Protein AF-A0A9R0ZL62-F1 (afdb_monomer_lite)

Secondary structure (DSSP, 8-state):
---TT-TTGGG--TT-SS---EEE-S--GGGHHHHHHHHHT-SSGGGG--EEEEEE-TTT--EEEEEEEPHHHHHHHHTT-

pLDDT: mean 89.75, std 5.48, range [66.06, 95.94]

Foldseek 3Di:
DDDCPHPCHPLDPPPPPDDDWDFDDDDCVVLVVQLQVLLVPDPDPVQNDKDWDWDADPPPRDTTTGITHRPSSVVSSVVSD

Radius of gyration: 14.21 Å; chains: 1; bounding box: 33×29×29 Å

InterPro domains:
  IPR026741 Protein strawberry notch [PTHR12706] (1-80)

Sequence (81 aa):
MHGPKCRLGSDCTVGRRLQEINVLGGLILPVWGAVEKALNKQARQAHKRIRVVRLETTDDNHRIVGLVIPNTAVESVLEGL

Structure (mmCIF, N/CA/C/O backbone):
data_AF-A0A9R0ZL62-F1
#
_entry.id   AF-A0A9R0ZL62-F1
#
loop_
_atom_site.group_PDB
_atom_site.id
_atom_site.type_symbol
_atom_site.label_atom_id
_atom_site.label_alt_id
_atom_site.label_comp_id
_atom_site.label_asym_id
_atom_site.label_entity_id
_atom_site.label_seq_id
_atom_site.pdbx_PDB_ins_code
_atom_site.Cartn_x
_atom_site.Cartn_y
_atom_site.Cartn_z
_atom_site.occupancy
_atom_site.B_iso_or_equiv
_atom_site.auth_seq_id
_atom_site.auth_comp_id
_atom_site.auth_asym_id
_atom_site.auth_atom_id
_atom_site.pdbx_PDB_model_num
ATOM 1 N N . MET A 1 1 ? 16.252 19.989 2.140 1.00 66.06 1 MET A N 1
ATOM 2 C CA . MET A 1 1 ? 16.697 18.580 2.080 1.00 66.06 1 MET A CA 1
ATOM 3 C C . MET A 1 1 ? 16.209 17.853 3.323 1.00 66.06 1 MET A C 1
ATOM 5 O O . MET A 1 1 ? 16.317 18.415 4.407 1.00 66.06 1 MET A O 1
ATOM 9 N N . HIS A 1 2 ? 15.596 16.674 3.173 1.00 81.62 2 HIS A N 1
ATOM 10 C CA . HIS A 1 2 ? 15.190 15.845 4.315 1.00 81.62 2 HIS A CA 1
ATOM 11 C C . HIS A 1 2 ? 16.452 15.247 4.961 1.00 81.62 2 HIS A C 1
ATOM 13 O O . HIS A 1 2 ? 17.410 14.942 4.260 1.00 81.62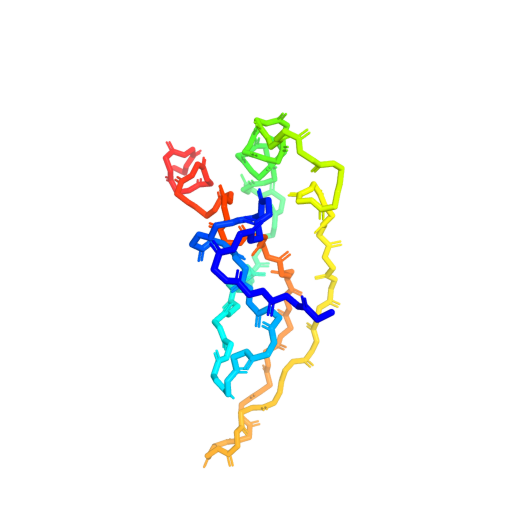 2 HIS A O 1
ATOM 19 N N . GLY A 1 3 ? 16.482 15.139 6.287 1.00 78.00 3 GLY A N 1
ATOM 20 C CA . GLY A 1 3 ? 17.651 14.685 7.045 1.00 78.00 3 GLY A CA 1
ATOM 21 C C . GLY A 1 3 ? 17.241 14.130 8.412 1.00 78.00 3 GLY A C 1
ATOM 22 O O . GLY A 1 3 ? 16.052 13.883 8.620 1.00 78.00 3 GLY A O 1
ATOM 23 N N . PRO A 1 4 ? 18.169 13.996 9.375 1.00 80.06 4 PRO A N 1
ATOM 24 C CA . PRO A 1 4 ? 17.901 13.367 10.676 1.00 80.06 4 PRO A CA 1
ATOM 25 C C . PRO A 1 4 ? 16.768 14.028 11.475 1.00 80.06 4 PRO A C 1
ATOM 27 O O . PRO A 1 4 ? 16.098 13.382 12.267 1.00 80.06 4 PRO A O 1
ATOM 30 N N . LYS A 1 5 ? 16.523 15.324 11.241 1.00 84.62 5 LYS A N 1
ATOM 31 C CA . LYS A 1 5 ? 15.459 16.109 11.888 1.00 84.62 5 LYS A CA 1
ATOM 32 C C . LYS A 1 5 ? 14.160 16.164 11.074 1.00 84.62 5 LYS A C 1
ATOM 34 O O . LYS A 1 5 ? 13.354 17.079 11.246 1.00 84.62 5 LYS A O 1
ATOM 39 N N . CYS A 1 6 ? 13.960 15.247 10.127 1.00 86.38 6 CYS A N 1
ATOM 40 C CA . CYS A 1 6 ? 12.732 15.219 9.344 1.00 86.38 6 CYS A CA 1
ATOM 41 C C . CYS A 1 6 ? 11.526 14.955 10.254 1.00 86.38 6 CYS A C 1
ATOM 43 O O . CYS A 1 6 ? 11.518 13.997 11.019 1.00 86.38 6 CYS A O 1
ATOM 45 N N . ARG A 1 7 ? 10.452 15.741 10.104 1.00 84.06 7 ARG A N 1
ATOM 46 C CA . ARG A 1 7 ? 9.190 15.540 10.845 1.00 84.06 7 ARG A CA 1
ATOM 47 C C . ARG A 1 7 ? 8.500 14.208 10.532 1.00 84.06 7 ARG A C 1
ATOM 49 O O . ARG A 1 7 ? 7.534 13.865 11.201 1.00 84.06 7 ARG A O 1
ATOM 56 N N . LEU A 1 8 ? 8.889 13.527 9.453 1.00 80.00 8 LEU A N 1
ATOM 57 C CA . LEU A 1 8 ? 8.410 12.185 9.103 1.00 80.00 8 LEU A CA 1
ATOM 58 C C . LEU A 1 8 ? 9.216 11.078 9.800 1.00 80.00 8 LEU A C 1
ATOM 60 O O . LEU A 1 8 ? 8.780 9.938 9.781 1.00 80.00 8 LEU A O 1
ATOM 64 N N . GLY A 1 9 ? 10.372 11.390 10.397 1.00 83.62 9 GLY A N 1
ATOM 65 C CA . GLY A 1 9 ? 11.208 10.404 11.080 1.00 83.62 9 GLY A CA 1
ATOM 66 C C . GLY A 1 9 ? 11.526 9.192 10.201 1.00 83.62 9 GLY A C 1
ATOM 67 O O . GLY A 1 9 ? 11.978 9.344 9.061 1.00 83.62 9 GLY A O 1
ATOM 68 N N . SER A 1 10 ? 11.254 8.000 10.735 1.00 79.75 10 SER A N 1
ATOM 69 C CA . SER A 1 10 ? 11.420 6.703 10.066 1.00 79.75 10 SER A CA 1
ATOM 70 C C . SER A 1 10 ? 10.576 6.543 8.803 1.00 79.75 10 SER A C 1
ATOM 72 O O . SER A 1 10 ? 10.981 5.807 7.904 1.00 79.75 10 SER A O 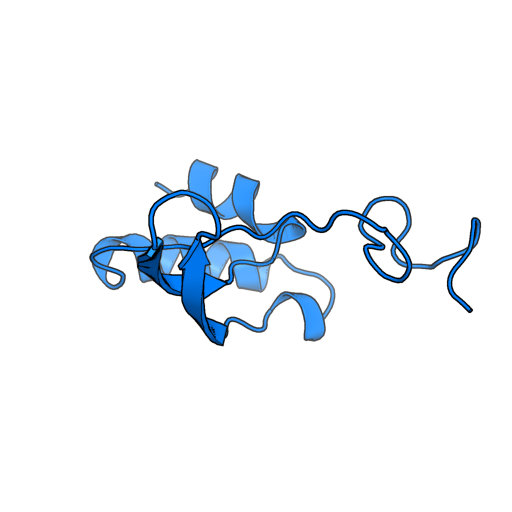1
ATOM 74 N N . ASP A 1 11 ? 9.467 7.273 8.687 1.00 78.69 11 ASP A N 1
ATOM 75 C CA . ASP A 1 11 ? 8.550 7.191 7.545 1.00 78.69 11 ASP A CA 1
ATOM 76 C C . ASP A 1 11 ? 9.016 8.065 6.372 1.00 78.69 11 ASP A C 1
ATOM 78 O O . ASP A 1 11 ? 8.412 8.087 5.298 1.00 78.69 11 ASP A O 1
ATOM 82 N N . CYS A 1 12 ? 10.102 8.825 6.550 1.00 84.50 12 CYS A N 1
ATOM 83 C CA . CYS A 1 12 ? 10.679 9.612 5.476 1.00 84.50 12 CYS A CA 1
ATOM 84 C C . CYS A 1 12 ? 11.366 8.703 4.449 1.00 84.50 12 CYS A C 1
ATOM 86 O O . CYS A 1 12 ? 12.462 8.187 4.681 1.00 84.50 12 CYS A O 1
ATOM 88 N N . THR A 1 13 ? 10.758 8.584 3.272 1.00 86.31 13 THR A N 1
ATOM 89 C CA . THR A 1 13 ? 11.337 7.884 2.114 1.00 86.31 13 THR A CA 1
ATOM 90 C C . THR A 1 13 ? 12.105 8.815 1.173 1.00 86.31 13 THR A C 1
ATOM 92 O O . THR A 1 13 ? 12.802 8.345 0.278 1.00 86.31 13 THR A O 1
ATOM 95 N N . VAL A 1 14 ? 11.995 10.136 1.357 1.00 87.56 14 VAL A N 1
ATOM 96 C CA . VAL A 1 14 ? 12.661 11.131 0.503 1.00 87.56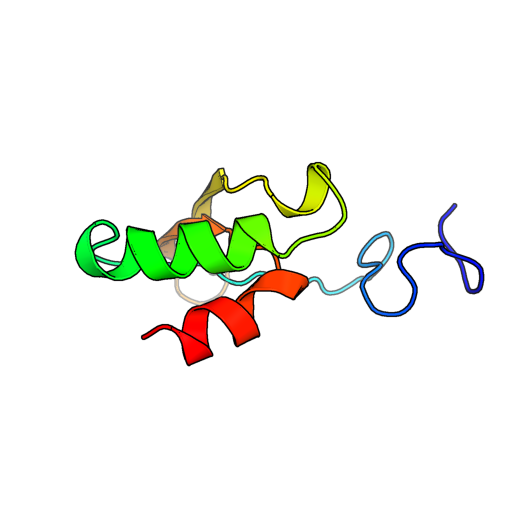 14 VAL A CA 1
ATOM 97 C C . VAL A 1 14 ? 14.176 10.952 0.581 1.00 87.56 14 VAL A C 1
ATOM 99 O O . VAL A 1 14 ? 14.750 11.009 1.666 1.00 87.56 14 VAL A O 1
ATOM 102 N N . GLY A 1 15 ? 14.813 10.763 -0.576 1.00 86.88 15 GLY A N 1
ATOM 103 C CA . GLY A 1 15 ? 16.262 10.580 -0.686 1.00 86.88 15 GLY A CA 1
ATOM 104 C C . GLY A 1 15 ? 16.749 9.153 -0.419 1.00 86.88 15 GLY A C 1
ATOM 105 O O . GLY A 1 15 ? 17.953 8.917 -0.479 1.00 86.88 15 GLY A O 1
ATOM 106 N N . ARG A 1 16 ? 15.855 8.189 -0.152 1.00 87.25 16 ARG A N 1
ATOM 107 C CA . ARG A 1 16 ? 16.246 6.775 -0.095 1.00 87.25 16 ARG A CA 1
ATOM 108 C C . ARG A 1 16 ? 16.480 6.241 -1.505 1.00 87.25 16 ARG A C 1
ATOM 110 O O . ARG A 1 16 ? 15.662 6.459 -2.392 1.00 87.25 16 ARG A O 1
ATOM 117 N N . ARG A 1 17 ? 17.579 5.501 -1.686 1.00 91.25 17 ARG A N 1
ATOM 118 C CA . ARG A 1 17 ? 17.893 4.807 -2.947 1.00 91.25 17 ARG A CA 1
ATOM 119 C C . ARG A 1 17 ? 16.860 3.728 -3.281 1.00 91.25 17 ARG A C 1
ATOM 121 O O . ARG A 1 17 ? 16.536 3.542 -4.445 1.00 91.25 17 ARG A O 1
ATOM 128 N N . LEU A 1 18 ? 16.375 3.026 -2.259 1.00 90.19 18 LEU A N 1
ATOM 129 C CA . LEU A 1 18 ? 15.329 2.017 -2.371 1.00 90.19 18 LEU A CA 1
ATOM 130 C C . LEU A 1 18 ? 14.070 2.538 -1.683 1.00 90.19 18 LEU A C 1
ATOM 132 O O . LEU A 1 18 ? 14.133 3.038 -0.556 1.00 90.19 18 LEU A O 1
ATOM 136 N N . GLN A 1 19 ? 12.939 2.429 -2.372 1.00 89.25 19 GLN A N 1
ATOM 137 C CA . GLN A 1 19 ? 11.632 2.763 -1.829 1.00 89.25 19 GLN A CA 1
ATOM 138 C C . GLN A 1 19 ? 10.770 1.512 -1.787 1.00 89.25 19 GLN A C 1
ATOM 140 O O . GLN A 1 19 ? 10.719 0.752 -2.748 1.00 89.25 19 GLN A O 1
ATOM 145 N N . GLU A 1 20 ? 10.073 1.342 -0.675 1.00 89.31 20 GLU A N 1
ATOM 146 C CA . GLU A 1 20 ? 9.093 0.286 -0.491 1.00 89.31 20 GLU A CA 1
ATOM 147 C C . GLU A 1 20 ? 7.697 0.877 -0.670 1.00 89.31 20 GLU A C 1
ATOM 149 O O . GLU A 1 20 ? 7.374 1.919 -0.085 1.00 89.31 20 GLU A O 1
ATOM 154 N N . ILE A 1 21 ? 6.888 0.223 -1.497 1.00 90.50 21 ILE A N 1
ATOM 155 C CA . ILE A 1 21 ? 5.496 0.584 -1.744 1.00 90.50 21 ILE A CA 1
ATOM 156 C C . ILE A 1 21 ? 4.622 -0.643 -1.536 1.00 90.50 21 ILE A C 1
ATOM 158 O O . ILE A 1 21 ? 4.985 -1.745 -1.935 1.00 90.50 21 ILE A O 1
ATOM 162 N N . ASN A 1 22 ? 3.449 -0.434 -0.949 1.00 92.88 22 ASN A N 1
ATOM 163 C CA . ASN A 1 22 ? 2.466 -1.485 -0.742 1.00 92.88 22 ASN A CA 1
ATOM 164 C C . ASN A 1 22 ? 1.327 -1.303 -1.740 1.00 92.88 22 ASN A C 1
ATOM 166 O O . ASN A 1 22 ? 0.695 -0.245 -1.780 1.00 92.88 22 ASN A O 1
ATOM 170 N N . VAL A 1 23 ? 1.093 -2.317 -2.575 1.00 94.44 23 VAL A N 1
ATOM 171 C CA . VAL A 1 23 ? 0.067 -2.279 -3.621 1.00 94.44 23 VAL A CA 1
ATOM 172 C C . VAL A 1 23 ? -1.046 -3.255 -3.280 1.00 94.44 23 VAL A C 1
ATOM 174 O O . VAL A 1 23 ? -0.832 -4.462 -3.225 1.00 94.44 23 VAL A O 1
ATOM 177 N N . LEU A 1 24 ? -2.249 -2.723 -3.091 1.00 94.12 24 LEU A N 1
ATOM 178 C CA . LEU A 1 24 ? -3.466 -3.506 -2.956 1.00 94.12 24 LEU A CA 1
ATOM 179 C C . LEU A 1 24 ? -3.984 -3.869 -4.352 1.00 94.12 24 LEU A C 1
ATOM 181 O O . LEU A 1 24 ? -4.443 -2.998 -5.098 1.00 94.12 24 LEU A O 1
ATOM 185 N N . GLY A 1 25 ? -3.878 -5.150 -4.698 1.00 92.25 25 GLY A N 1
ATOM 186 C CA . GLY A 1 25 ? -4.444 -5.738 -5.912 1.00 92.25 25 GLY A CA 1
ATOM 187 C C . GLY A 1 25 ? -5.729 -6.527 -5.639 1.00 92.25 25 GLY A C 1
ATOM 188 O O . GLY A 1 25 ? -6.116 -6.737 -4.491 1.00 92.25 25 GLY A O 1
ATOM 189 N N . GLY A 1 26 ? -6.379 -6.995 -6.706 1.00 89.81 26 GLY A N 1
ATOM 190 C CA . GLY A 1 26 ? -7.577 -7.834 -6.618 1.00 89.81 26 GLY A CA 1
ATOM 191 C C . GLY A 1 26 ? -8.883 -7.054 -6.426 1.00 89.81 26 GLY A C 1
ATOM 192 O O . GLY A 1 26 ? -9.017 -5.908 -6.858 1.00 89.81 26 GLY A O 1
ATOM 193 N N . LEU A 1 27 ? -9.881 -7.708 -5.821 1.00 90.25 27 LEU A N 1
ATOM 194 C CA . LEU A 1 27 ? -11.194 -7.112 -5.568 1.00 90.25 27 LEU A CA 1
ATOM 195 C C . LEU A 1 27 ? -11.114 -6.136 -4.395 1.00 90.25 27 LEU A C 1
ATOM 197 O O . LEU A 1 27 ? -10.881 -6.534 -3.258 1.00 90.25 27 LEU A O 1
ATOM 201 N N . ILE A 1 28 ? -11.363 -4.858 -4.670 1.00 89.25 28 ILE A N 1
ATOM 202 C CA . ILE A 1 28 ? -11.244 -3.813 -3.655 1.00 89.25 28 ILE A CA 1
ATOM 203 C C . ILE A 1 28 ? -12.490 -3.634 -2.787 1.00 89.25 28 ILE A C 1
ATOM 205 O O . ILE A 1 28 ? -12.376 -3.326 -1.605 1.00 89.25 28 ILE A O 1
ATOM 209 N N . LEU A 1 29 ? -13.681 -3.823 -3.359 1.00 91.19 29 LEU A N 1
ATOM 210 C CA . LEU A 1 29 ? -14.942 -3.570 -2.655 1.00 91.19 29 LEU A CA 1
ATOM 211 C C . LEU A 1 29 ? -15.070 -4.350 -1.333 1.00 91.19 29 LEU A C 1
ATOM 213 O O . LEU A 1 29 ? -15.478 -3.730 -0.352 1.00 91.19 29 LEU A O 1
ATOM 217 N N . PRO A 1 30 ? -14.676 -5.638 -1.243 1.00 92.75 30 PRO A N 1
ATOM 218 C CA . PRO A 1 30 ? -14.766 -6.391 0.010 1.00 92.75 30 PRO A CA 1
ATOM 219 C C . PRO A 1 30 ? -13.901 -5.818 1.138 1.00 92.75 30 PRO A C 1
ATOM 221 O O . PRO A 1 30 ? -14.283 -5.879 2.300 1.00 92.75 30 PRO A O 1
ATOM 224 N N . VAL A 1 31 ? -12.750 -5.235 0.797 1.00 92.44 31 VAL A N 1
ATOM 225 C CA . VAL A 1 31 ? -11.77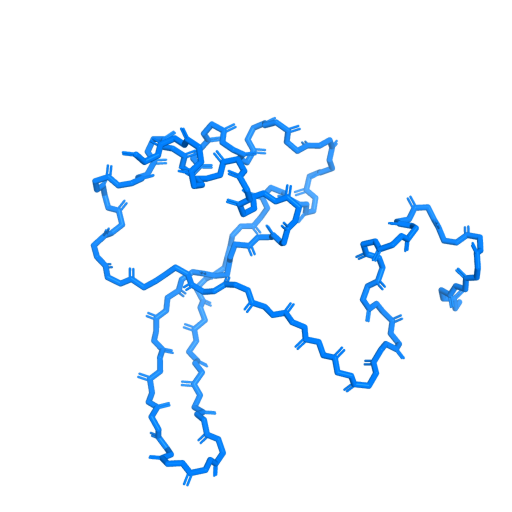0 -4.721 1.769 1.00 92.44 31 VAL A CA 1
ATOM 226 C C . VAL A 1 31 ? -11.866 -3.206 1.967 1.00 92.44 31 VAL A C 1
ATOM 228 O O . VAL A 1 31 ? -11.166 -2.637 2.805 1.00 92.44 31 VAL A O 1
ATOM 231 N N . TRP A 1 32 ? -12.747 -2.529 1.222 1.00 93.25 32 TRP A N 1
ATOM 232 C CA . TRP A 1 32 ? -12.840 -1.069 1.194 1.00 93.25 32 TRP A CA 1
ATOM 233 C C . TRP A 1 32 ? -13.096 -0.462 2.575 1.00 93.25 32 TRP A C 1
ATOM 235 O O . TRP A 1 32 ? -12.446 0.512 2.946 1.00 93.25 32 TRP A O 1
ATOM 245 N N . GLY A 1 33 ? -13.979 -1.071 3.373 1.00 94.81 33 GLY A N 1
ATOM 246 C CA . GLY A 1 33 ? -14.279 -0.588 4.723 1.00 94.81 33 GLY A CA 1
ATOM 247 C C . GLY A 1 33 ? -13.074 -0.639 5.671 1.00 94.81 33 GLY A C 1
ATOM 248 O O . GLY A 1 33 ? -12.905 0.262 6.495 1.00 94.81 33 GLY A O 1
ATOM 249 N N . ALA A 1 34 ? -12.210 -1.654 5.548 1.00 94.50 34 ALA A N 1
ATOM 250 C CA . ALA A 1 34 ? -10.968 -1.746 6.318 1.00 94.50 34 ALA A CA 1
ATOM 251 C C . ALA A 1 34 ? -9.971 -0.663 5.878 1.00 94.50 34 ALA A C 1
ATOM 253 O O . ALA A 1 34 ? -9.419 0.059 6.712 1.00 94.50 34 ALA A O 1
ATOM 254 N N . VAL A 1 35 ? -9.823 -0.478 4.562 1.00 94.62 35 VAL A N 1
ATOM 255 C CA . VAL A 1 35 ? -8.975 0.567 3.971 1.00 94.62 35 VAL A CA 1
ATOM 256 C C . VAL A 1 35 ? -9.419 1.961 4.413 1.00 94.62 35 VAL A C 1
ATOM 258 O O . VAL A 1 35 ? -8.599 2.751 4.878 1.00 94.62 35 VAL A O 1
ATOM 261 N N . GLU A 1 36 ? -10.713 2.266 4.341 1.00 93.94 36 GLU A N 1
ATOM 262 C CA . GLU A 1 36 ? -11.260 3.559 4.752 1.00 93.94 36 GLU A CA 1
ATOM 263 C C . GLU A 1 36 ? -10.988 3.850 6.236 1.00 93.94 36 GLU A C 1
ATOM 265 O O . GLU A 1 36 ? -10.499 4.929 6.587 1.00 93.94 36 GLU A O 1
ATOM 270 N N . LYS A 1 37 ? -11.231 2.874 7.121 1.00 94.38 37 LYS A N 1
ATOM 271 C CA . LYS A 1 37 ? -10.934 3.004 8.556 1.00 94.38 37 LYS A CA 1
ATOM 272 C C . LYS A 1 37 ? -9.441 3.238 8.805 1.00 94.38 37 LYS A C 1
ATOM 274 O O . LYS A 1 37 ? -9.091 4.129 9.580 1.00 94.38 37 LYS A O 1
ATOM 279 N N . ALA A 1 38 ? -8.564 2.488 8.137 1.00 93.88 38 ALA A N 1
ATOM 280 C CA . ALA A 1 38 ? -7.115 2.616 8.282 1.00 93.88 38 ALA A CA 1
ATOM 281 C C . ALA A 1 38 ? -6.591 3.981 7.807 1.00 93.88 38 ALA A C 1
ATOM 283 O O . ALA A 1 38 ? -5.756 4.598 8.475 1.00 93.88 38 ALA A O 1
ATOM 284 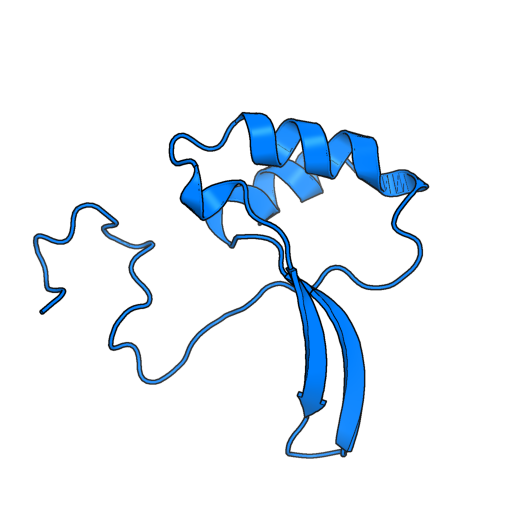N N . LEU A 1 39 ? -7.116 4.495 6.690 1.00 93.31 39 LEU A N 1
ATOM 285 C CA . LEU A 1 39 ? -6.780 5.826 6.178 1.00 93.31 39 LEU A CA 1
ATOM 286 C C . LEU A 1 39 ? -7.304 6.935 7.097 1.00 93.31 39 LEU A C 1
ATOM 288 O O . LEU A 1 39 ? -6.629 7.945 7.301 1.00 93.31 39 LEU A O 1
ATOM 292 N N . ASN A 1 40 ? -8.472 6.752 7.714 1.00 93.06 40 ASN A N 1
ATOM 293 C CA . ASN A 1 40 ? -9.026 7.736 8.641 1.00 93.06 40 ASN A CA 1
ATOM 294 C C . ASN A 1 40 ? -8.177 7.922 9.907 1.00 93.06 40 ASN A C 1
ATOM 296 O O . ASN A 1 40 ? -8.088 9.055 10.389 1.00 93.06 40 ASN A O 1
ATOM 300 N N . LYS A 1 41 ? -7.477 6.872 10.367 1.00 90.44 41 LYS A N 1
ATOM 301 C CA . LYS A 1 41 ? -6.512 6.930 11.485 1.00 90.44 41 LYS A CA 1
ATOM 302 C C . LYS A 1 41 ? -5.260 7.771 11.177 1.00 90.44 41 LYS A C 1
ATOM 304 O O . LYS A 1 41 ? -4.551 8.174 12.095 1.00 90.44 41 LYS A O 1
ATOM 309 N N . GLN A 1 42 ? -4.962 8.053 9.906 1.00 88.62 42 GLN A N 1
ATOM 310 C CA . GLN A 1 42 ? -3.727 8.743 9.525 1.00 88.62 42 GLN A CA 1
ATOM 311 C C . GLN A 1 42 ? -3.772 10.233 9.892 1.00 88.62 42 GLN A C 1
ATOM 313 O O . GLN A 1 42 ? -4.681 10.963 9.497 1.00 88.62 42 GLN A O 1
ATOM 318 N N . ALA A 1 43 ? -2.743 10.719 10.591 1.00 84.25 43 ALA A N 1
ATOM 319 C CA . ALA A 1 43 ? -2.697 12.098 11.088 1.00 84.25 43 ALA A CA 1
ATOM 320 C C . ALA A 1 43 ? -2.536 13.159 9.982 1.00 84.25 43 ALA A C 1
ATOM 322 O O . ALA A 1 43 ? -2.928 14.312 10.154 1.00 84.25 43 ALA A O 1
ATOM 323 N N . ARG A 1 44 ? -1.938 12.801 8.837 1.00 82.75 44 ARG A N 1
ATOM 324 C CA . ARG A 1 44 ? -1.627 13.743 7.749 1.00 82.75 44 ARG A CA 1
ATOM 325 C C . ARG A 1 44 ? -2.477 13.457 6.528 1.00 82.75 44 ARG A C 1
ATOM 327 O O . ARG A 1 44 ? -2.524 12.327 6.060 1.00 82.75 44 ARG A O 1
ATOM 334 N N . GLN A 1 45 ? -3.034 14.505 5.923 1.00 82.25 45 GLN A N 1
ATOM 335 C CA . GLN A 1 45 ? -3.831 14.382 4.699 1.00 82.25 45 GLN A CA 1
ATOM 336 C C . GLN A 1 45 ? -3.051 13.724 3.548 1.00 82.25 45 GLN A C 1
ATOM 338 O O . GLN A 1 45 ? -3.625 12.975 2.765 1.00 82.25 45 GLN A O 1
ATOM 343 N N . ALA A 1 46 ? -1.736 13.949 3.463 1.00 80.38 46 ALA A N 1
ATOM 344 C CA . ALA A 1 46 ? -0.884 13.291 2.474 1.00 80.38 46 ALA A CA 1
ATOM 345 C C . ALA A 1 46 ? -0.880 11.756 2.614 1.00 80.38 46 ALA A C 1
ATOM 347 O O . ALA A 1 46 ? -0.811 11.067 1.602 1.00 80.38 46 ALA A O 1
ATOM 348 N N . HIS A 1 47 ? -1.012 11.235 3.839 1.00 83.06 47 HIS A N 1
ATOM 349 C CA . HIS A 1 47 ? -1.042 9.800 4.145 1.00 83.06 47 HIS A CA 1
ATOM 350 C C . HIS A 1 47 ? -2.464 9.215 4.077 1.00 83.06 47 HIS A C 1
ATOM 352 O O . HIS A 1 47 ? -2.649 8.036 4.334 1.00 83.06 47 HIS A O 1
ATOM 358 N N . LYS A 1 48 ? -3.479 10.018 3.725 1.00 88.94 48 LYS A N 1
ATOM 359 C CA . LYS A 1 48 ? -4.843 9.539 3.432 1.00 88.94 48 LYS A CA 1
ATOM 360 C C . LYS A 1 48 ? -5.071 9.278 1.943 1.00 88.94 48 LYS A C 1
ATOM 362 O O . LYS A 1 48 ? -6.115 8.770 1.552 1.00 88.94 48 LYS A O 1
ATOM 367 N N . ARG A 1 49 ? -4.127 9.691 1.091 1.00 88.19 49 ARG A N 1
ATOM 368 C CA . ARG A 1 49 ? -4.270 9.632 -0.365 1.00 88.19 49 ARG A CA 1
ATOM 369 C C . ARG A 1 49 ? -3.868 8.256 -0.879 1.00 88.19 49 ARG A C 1
ATOM 371 O O . ARG A 1 49 ? -2.707 7.876 -0.770 1.00 88.19 49 ARG A O 1
ATOM 378 N N . ILE A 1 50 ? -4.813 7.588 -1.519 1.00 91.94 50 ILE A N 1
ATOM 379 C CA . ILE A 1 50 ? -4.589 6.404 -2.351 1.00 91.94 50 ILE A CA 1
ATOM 380 C C . ILE A 1 50 ? -4.446 6.817 -3.815 1.00 91.94 50 ILE A C 1
ATOM 382 O O . ILE A 1 50 ? -4.955 7.861 -4.233 1.00 91.94 50 ILE A O 1
ATOM 386 N N . ARG A 1 51 ? -3.722 6.020 -4.602 1.00 92.31 51 ARG A N 1
ATOM 387 C CA . ARG A 1 51 ? -3.533 6.253 -6.040 1.00 92.31 51 ARG A CA 1
ATOM 388 C C . ARG A 1 51 ? -3.581 4.934 -6.782 1.00 92.31 51 ARG A C 1
ATOM 390 O O . ARG A 1 51 ? -2.975 3.971 -6.323 1.00 92.31 51 ARG A O 1
ATOM 397 N N . VAL A 1 52 ? -4.237 4.924 -7.937 1.00 93.75 52 VAL A N 1
ATOM 398 C CA . VAL A 1 52 ? -4.112 3.818 -8.887 1.00 93.75 52 VAL A CA 1
ATOM 399 C C . VAL A 1 52 ? -2.713 3.861 -9.486 1.00 93.75 52 VAL A C 1
ATOM 401 O O . VAL A 1 52 ? -2.258 4.915 -9.933 1.00 93.75 52 VAL A O 1
ATOM 404 N N . VAL A 1 53 ? -2.035 2.720 -9.484 1.00 94.81 53 VAL A N 1
ATOM 405 C CA . VAL A 1 53 ? -0.729 2.546 -10.114 1.00 94.81 53 VAL A CA 1
ATOM 406 C C . VAL A 1 53 ? -0.752 1.371 -11.071 1.00 94.81 53 VAL A C 1
ATOM 408 O O . VAL A 1 53 ? -1.465 0.389 -10.866 1.00 94.81 53 VAL A O 1
ATOM 411 N N . ARG A 1 54 ? 0.068 1.491 -12.115 1.00 95.31 54 ARG A N 1
ATOM 412 C CA . ARG A 1 54 ? 0.454 0.396 -12.994 1.00 95.31 54 ARG A CA 1
ATOM 413 C C . ARG A 1 54 ? 1.961 0.232 -12.875 1.00 95.31 54 ARG A C 1
ATOM 415 O O . ARG A 1 54 ? 2.693 1.155 -13.227 1.00 95.31 54 ARG A O 1
ATOM 422 N N . LEU A 1 55 ? 2.398 -0.908 -12.365 1.00 94.44 55 LEU A N 1
ATOM 423 C CA . LEU A 1 55 ? 3.803 -1.266 -12.236 1.00 94.44 55 LEU A CA 1
ATOM 424 C C . LEU A 1 55 ? 4.143 -2.340 -13.261 1.00 94.44 55 LEU A C 1
ATOM 426 O O . LEU A 1 55 ? 3.295 -3.159 -13.614 1.00 94.44 55 LEU A O 1
ATOM 430 N N . GLU A 1 56 ? 5.384 -2.317 -13.718 1.00 95.94 56 GLU A N 1
ATOM 431 C CA . GLU A 1 56 ? 5.993 -3.391 -14.487 1.00 95.94 56 GLU A CA 1
ATOM 432 C C . GLU A 1 56 ? 7.283 -3.759 -13.763 1.00 95.94 56 GLU A C 1
ATOM 434 O O . GLU A 1 56 ? 8.093 -2.881 -13.453 1.00 95.94 56 GLU A O 1
ATOM 439 N N . THR A 1 57 ? 7.420 -5.027 -13.402 1.00 94.69 57 THR A N 1
ATOM 440 C CA . THR A 1 57 ? 8.638 -5.547 -12.782 1.00 94.69 57 THR A CA 1
ATOM 441 C C . THR A 1 57 ? 9.762 -5.603 -13.813 1.00 94.69 57 THR A C 1
ATOM 443 O O . THR A 1 57 ? 9.535 -5.830 -15.001 1.00 94.69 57 THR A O 1
ATOM 446 N N . THR A 1 58 ? 10.992 -5.368 -13.363 1.00 95.56 58 THR A N 1
ATOM 447 C CA . THR A 1 58 ? 12.164 -5.307 -14.247 1.00 95.56 58 THR A CA 1
ATOM 448 C C . THR A 1 58 ? 12.649 -6.673 -14.707 1.00 95.56 58 THR A C 1
ATOM 450 O O . THR A 1 58 ? 13.275 -6.759 -15.759 1.00 95.56 58 THR A O 1
ATOM 453 N N . ASP A 1 59 ? 12.377 -7.715 -13.924 1.00 95.25 59 ASP A N 1
ATOM 454 C CA . ASP A 1 59 ? 13.036 -9.014 -14.081 1.00 95.25 59 ASP A CA 1
ATOM 455 C C . ASP A 1 59 ? 12.213 -9.982 -14.947 1.00 95.25 59 ASP A C 1
ATOM 457 O O . ASP A 1 59 ? 12.776 -10.808 -15.661 1.00 95.25 59 ASP A O 1
ATOM 461 N N . ASP A 1 60 ? 10.883 -9.871 -14.904 1.00 95.56 60 ASP A N 1
ATOM 462 C CA . ASP A 1 60 ? 9.935 -10.785 -15.556 1.00 95.56 60 ASP A CA 1
ATOM 463 C C . ASP A 1 60 ? 8.766 -10.071 -16.269 1.00 95.56 60 ASP A C 1
ATOM 465 O O . ASP A 1 60 ? 7.843 -10.724 -16.758 1.00 95.56 60 ASP A O 1
ATOM 469 N N . ASN A 1 61 ? 8.796 -8.735 -16.358 1.00 94.44 61 ASN A N 1
ATOM 470 C CA . ASN A 1 61 ? 7.778 -7.905 -17.020 1.00 94.44 61 ASN A CA 1
ATOM 471 C C . ASN A 1 61 ? 6.337 -8.159 -16.530 1.00 94.44 61 ASN A C 1
ATOM 473 O O . ASN A 1 61 ? 5.363 -7.885 -17.244 1.00 94.44 61 ASN A O 1
ATOM 477 N N . HIS A 1 62 ? 6.166 -8.652 -15.305 1.00 94.75 62 HIS A N 1
ATOM 478 C CA . HIS A 1 62 ? 4.856 -8.778 -14.694 1.00 94.75 62 HIS A CA 1
ATOM 479 C C . HIS A 1 62 ? 4.226 -7.406 -14.486 1.00 94.75 62 HIS A C 1
ATOM 481 O O . HIS A 1 62 ? 4.787 -6.492 -13.878 1.00 94.75 62 HIS A O 1
ATOM 487 N N . ARG A 1 63 ? 3.000 -7.280 -14.992 1.00 93.56 63 ARG A N 1
ATOM 488 C CA . ARG A 1 63 ? 2.212 -6.057 -14.900 1.00 93.56 63 ARG A CA 1
ATOM 489 C C . ARG A 1 63 ? 1.280 -6.139 -13.709 1.00 93.56 63 ARG A C 1
ATOM 491 O O . ARG A 1 63 ? 0.413 -7.006 -13.650 1.00 93.56 63 ARG A O 1
ATOM 498 N N . ILE A 1 64 ? 1.422 -5.188 -12.799 1.00 93.69 64 ILE A N 1
ATOM 499 C CA . ILE A 1 64 ? 0.605 -5.087 -11.594 1.00 93.69 64 ILE A CA 1
ATOM 500 C C . ILE A 1 64 ? -0.232 -3.820 -11.707 1.00 93.69 64 ILE A C 1
ATOM 502 O O . ILE A 1 64 ? 0.304 -2.731 -11.909 1.00 93.69 64 ILE A O 1
ATOM 506 N N . VAL A 1 65 ? -1.549 -3.949 -11.568 1.00 94.50 65 VAL A N 1
ATOM 507 C CA . VAL A 1 65 ? -2.465 -2.812 -11.435 1.00 94.50 65 VAL A CA 1
ATOM 508 C C . VAL A 1 65 ? -3.122 -2.896 -10.070 1.00 94.50 65 VAL A C 1
ATOM 510 O O . VAL A 1 65 ? -3.661 -3.937 -9.700 1.00 94.50 65 VAL A O 1
ATOM 513 N N . GLY A 1 66 ? -3.078 -1.802 -9.322 1.00 94.75 66 GLY A N 1
ATOM 514 C CA . GLY A 1 66 ? -3.655 -1.762 -7.986 1.00 94.75 66 GLY A CA 1
ATOM 515 C C . GLY A 1 66 ? -3.634 -0.371 -7.384 1.00 94.75 66 GLY A C 1
ATOM 516 O O . GLY A 1 66 ? -3.332 0.616 -8.059 1.00 94.75 66 GLY A O 1
ATOM 517 N N . LEU A 1 67 ? -3.958 -0.295 -6.099 1.00 94.25 67 LEU A N 1
ATOM 518 C CA . LEU A 1 67 ? -3.866 0.935 -5.327 1.00 94.25 67 LEU A CA 1
ATOM 519 C C . LEU A 1 67 ? -2.617 0.950 -4.462 1.00 94.25 67 LEU A C 1
ATOM 521 O 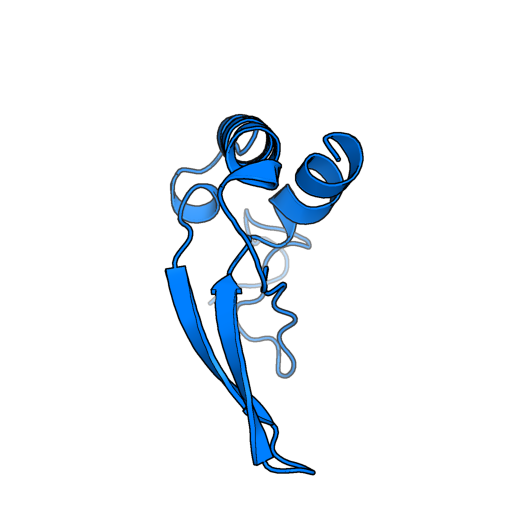O . LEU A 1 67 ? -2.375 0.010 -3.714 1.00 94.25 67 LEU A O 1
ATOM 525 N N . VAL A 1 68 ? -1.881 2.057 -4.476 1.00 94.12 68 VAL A N 1
ATOM 526 C CA . VAL A 1 68 ? -0.848 2.288 -3.462 1.00 94.12 68 VAL A CA 1
ATOM 527 C C . VAL A 1 68 ? -1.515 2.618 -2.137 1.00 94.12 68 VAL A C 1
ATOM 529 O O . VAL A 1 68 ? -2.230 3.620 -2.028 1.00 94.12 68 VAL A O 1
ATOM 532 N N . ILE A 1 69 ? -1.228 1.792 -1.137 1.00 93.31 69 ILE A N 1
ATOM 533 C CA . ILE A 1 69 ? -1.566 2.031 0.259 1.00 93.31 69 ILE A CA 1
ATOM 534 C C . ILE A 1 69 ? -0.349 2.675 0.938 1.00 93.31 69 ILE A C 1
ATOM 536 O O . ILE A 1 69 ? 0.764 2.159 0.821 1.00 93.31 69 ILE A O 1
ATOM 540 N N . PRO A 1 70 ? -0.518 3.812 1.633 1.00 91.25 70 PRO A N 1
ATOM 541 C CA . PRO A 1 70 ? 0.552 4.414 2.421 1.00 91.25 70 PRO A CA 1
ATOM 542 C C . PRO A 1 70 ? 1.111 3.416 3.440 1.00 91.25 70 PRO A C 1
ATOM 544 O O . PRO A 1 70 ? 0.337 2.807 4.172 1.00 91.25 70 PRO A O 1
ATOM 547 N N . ASN A 1 71 ? 2.439 3.286 3.536 1.00 89.25 71 ASN A N 1
ATOM 548 C CA . ASN A 1 71 ? 3.082 2.296 4.418 1.00 89.25 71 ASN A CA 1
ATOM 549 C C . ASN A 1 71 ? 2.631 2.434 5.884 1.00 89.25 71 ASN A C 1
ATOM 551 O O . ASN A 1 71 ? 2.425 1.438 6.564 1.00 89.25 71 ASN A O 1
ATOM 555 N N . THR A 1 72 ? 2.368 3.663 6.343 1.00 88.25 72 THR A N 1
ATOM 556 C CA . THR A 1 72 ? 1.861 3.947 7.698 1.00 88.25 72 THR A CA 1
ATOM 557 C C . THR A 1 72 ? 0.434 3.444 7.956 1.00 88.25 72 THR A C 1
ATOM 559 O O . THR A 1 72 ? -0.031 3.475 9.093 1.00 88.25 72 THR A O 1
ATOM 562 N N . ALA A 1 73 ? -0.293 3.029 6.918 1.00 91.69 73 ALA A N 1
ATOM 563 C CA . ALA A 1 73 ? -1.652 2.508 7.010 1.00 91.69 73 ALA A CA 1
ATOM 564 C C . ALA A 1 73 ? -1.733 0.986 6.828 1.00 91.69 73 ALA A C 1
ATOM 566 O O . ALA A 1 73 ? -2.779 0.427 7.134 1.00 91.69 73 ALA A O 1
ATOM 567 N N . VAL A 1 74 ? -0.671 0.323 6.354 1.00 91.94 74 VAL A N 1
ATOM 568 C CA . VAL A 1 74 ? -0.703 -1.099 5.961 1.00 91.94 74 VAL A CA 1
ATOM 569 C C . VAL A 1 74 ? -1.105 -1.995 7.124 1.00 91.94 74 VAL A C 1
ATOM 571 O O . VAL A 1 74 ? -2.060 -2.751 6.988 1.00 91.94 74 VAL A O 1
ATOM 574 N N . GLU A 1 75 ? -0.460 -1.844 8.280 1.00 92.69 75 GLU A N 1
ATOM 575 C CA . GLU A 1 75 ? -0.767 -2.668 9.455 1.00 92.69 75 GLU A CA 1
ATOM 576 C C . GLU A 1 75 ? -2.233 -2.520 9.880 1.00 92.69 75 GLU A C 1
ATOM 578 O O . GLU A 1 75 ? -2.949 -3.496 10.064 1.00 92.69 75 GLU A O 1
ATOM 583 N N . SER A 1 76 ? -2.734 -1.281 9.907 1.00 92.81 76 SER A N 1
ATOM 584 C CA . SER A 1 76 ? -4.141 -1.006 10.217 1.00 92.81 76 SER A CA 1
ATOM 585 C C . SER A 1 76 ? -5.125 -1.548 9.179 1.00 92.81 76 SER A C 1
ATOM 587 O O . SER A 1 76 ? -6.290 -1.741 9.519 1.00 92.81 76 SER A O 1
ATOM 589 N N . VAL A 1 77 ? -4.706 -1.728 7.920 1.00 92.94 77 VAL A N 1
ATOM 590 C CA . VAL A 1 77 ? -5.528 -2.409 6.911 1.00 92.94 77 VAL A CA 1
ATOM 591 C C . VAL A 1 77 ? -5.580 -3.899 7.226 1.00 92.94 77 VAL A C 1
ATOM 593 O O . VAL A 1 77 ? -6.673 -4.451 7.235 1.00 92.94 77 VAL A O 1
ATOM 596 N N . LEU A 1 78 ? -4.435 -4.523 7.522 1.00 93.12 78 LEU A N 1
ATOM 597 C CA . LEU A 1 78 ? -4.332 -5.956 7.816 1.00 93.12 78 LEU A CA 1
ATOM 598 C C . LEU A 1 78 ? -5.098 -6.360 9.082 1.00 93.12 78 LEU A C 1
ATOM 600 O O . LEU A 1 78 ? -5.776 -7.376 9.068 1.00 93.12 78 LEU A O 1
ATOM 604 N N . GLU A 1 79 ? -5.066 -5.540 10.135 1.00 92.12 79 GLU A N 1
ATOM 605 C CA . GLU A 1 79 ? -5.872 -5.742 11.353 1.00 92.12 79 GLU A CA 1
ATOM 606 C C . GLU A 1 79 ? -7.390 -5.750 11.095 1.00 92.12 79 GLU A C 1
ATOM 608 O O . GLU A 1 79 ? -8.162 -6.223 11.928 1.00 92.12 79 GLU A O 1
ATOM 613 N N . GLY A 1 80 ? -7.835 -5.135 9.994 1.00 83.19 80 GLY A N 1
ATOM 614 C CA . GLY A 1 80 ? -9.247 -4.978 9.650 1.00 83.19 80 GLY A CA 1
ATOM 615 C C . GLY A 1 80 ? -9.782 -5.995 8.642 1.00 83.19 80 GLY A C 1
ATOM 616 O O . GLY A 1 80 ? -10.954 -5.871 8.275 1.00 83.19 80 GLY A O 1
ATOM 617 N N . LEU A 1 81 ? -8.940 -6.920 8.170 1.00 84.06 81 LEU A N 1
ATOM 618 C CA . LEU A 1 81 ? -9.306 -8.042 7.296 1.00 84.06 81 LEU A CA 1
ATOM 619 C C . LEU A 1 81 ? -9.728 -9.257 8.126 1.00 84.06 81 LEU A C 1
ATOM 621 O O . LEU A 1 81 ? -10.688 -9.929 7.688 1.00 84.06 81 LEU A O 1
#

Organism: Triticum turgidum subsp. durum (NCBI:txid4567)